Protein AF-C4YJK0-F1 (afdb_monomer)

Nearest PDB structures (foldseek):
  5zug-assembly1_F  TM=9.181E-01  e=5.741E-03  Escherichia coli K-12
  5ys3-assembly1_A  TM=9.172E-01  e=1.534E-02  Citrobacter koseri ATCC BAA-895

Foldseek 3Di:
DDPVLVVVLVVLVVVLVVLVVVLVVCVPPAPLSNLLSVLVSQLSVLVSVCSVVVDPVSPVVSVVSVVVSVVSVVVVVCLVPPDPVPDPDNDDRDDDPPDPDDPDD

InterPro domains:
  IPR000791 Acetate transporter GPR1/Ato2/SatP-like [PF01184] (2-97)
  IPR051633 Acetate Uptake Transporter [PTHR31123] (3-104)

Mean predicted aligned error: 10.3 Å

Sequence (105 aa):
MTQLSSALAFYLIAWAILSFIFMLLTFKSTVLLSGFFLCLTALFSLLSASYFVGSVALTKAAGAFGLIAVVAALYDTFALLATKQNSYFTLPVIPLPGSEAKQEK

Secondary structure (DSSP, 8-state):
--HHHHHHHHHHHHHHHHHHHHHHHHTTT-HHHHHHHHHHHHHHHHHHHHHHHT-HHHHHHHHHHHHHHHHHHHHHHHHHH--TTT-S--------TT-------

Solvent-accessible surface area (backbone atoms only — not comparable to full-atom values): 5845 Å² total; per-residue (Å²): 133,59,74,63,44,59,52,48,25,53,54,32,46,56,51,20,53,53,33,45,54,51,28,65,64,24,75,79,75,42,68,65,63,25,51,28,32,49,31,48,25,51,19,29,49,36,39,20,52,16,49,74,70,70,41,67,67,38,42,52,52,19,48,55,36,45,53,55,25,51,57,45,46,52,49,55,49,47,54,70,66,39,39,87,90,77,39,97,67,70,70,85,77,74,71,67,94,83,71,91,70,72,98,74,135

Radius of gyration: 17.45 Å; Cα contacts (8 Å, |Δi|>4): 91; chains: 1; bounding box: 37×24×50 Å

Organism: Candida albicans (strain WO-1) (NCBI:txid294748)

pLDDT: mean 74.38, std 16.26, range [36.25, 92.0]

Structure (mmCIF, N/CA/C/O backbone):
data_AF-C4YJK0-F1
#
_entry.id   AF-C4YJK0-F1
#
loop_
_atom_site.group_PDB
_atom_site.id
_atom_site.type_symbol
_atom_site.label_atom_id
_atom_site.label_alt_id
_atom_site.label_comp_id
_atom_site.label_asym_id
_atom_site.label_entity_id
_atom_site.label_seq_id
_atom_site.pdbx_PDB_ins_code
_atom_site.Cartn_x
_atom_site.Cartn_y
_atom_site.Cartn_z
_atom_site.occupancy
_atom_site.B_iso_or_equiv
_atom_site.auth_seq_id
_atom_site.auth_comp_id
_atom_site.auth_asym_id
_atom_site.auth_atom_id
_atom_site.pdbx_PDB_model_num
ATOM 1 N N . MET A 1 1 ? 10.937 7.521 -22.392 1.00 53.62 1 MET A N 1
ATOM 2 C CA . MET A 1 1 ? 9.977 7.683 -21.278 1.00 53.62 1 MET A CA 1
ATOM 3 C C . MET A 1 1 ? 9.753 9.171 -21.081 1.00 53.62 1 MET A C 1
ATOM 5 O O . MET A 1 1 ? 10.723 9.916 -21.116 1.00 53.62 1 MET A O 1
ATOM 9 N N . THR A 1 2 ? 8.504 9.619 -20.992 1.00 74.38 2 THR A N 1
ATOM 10 C CA . THR A 1 2 ? 8.161 11.039 -20.830 1.00 74.38 2 THR A CA 1
ATOM 11 C C . THR A 1 2 ? 8.548 11.503 -19.423 1.00 74.38 2 THR A C 1
ATOM 13 O O . THR A 1 2 ? 8.391 10.747 -18.465 1.00 74.38 2 THR A O 1
ATOM 16 N N . GLN A 1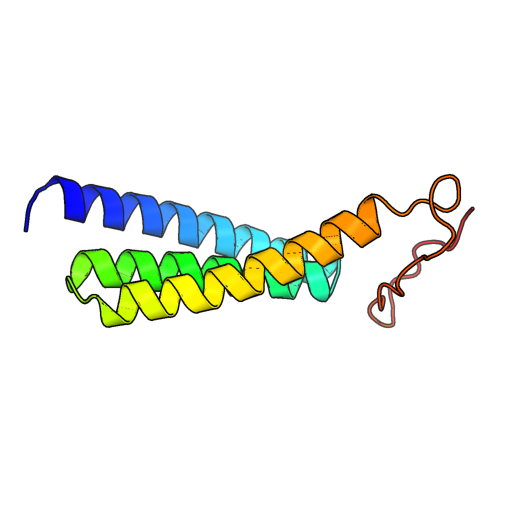 3 ? 9.048 12.736 -19.276 1.00 78.50 3 GLN A N 1
ATOM 17 C CA . GLN A 1 3 ? 9.463 13.298 -17.975 1.00 78.50 3 GLN A CA 1
ATOM 18 C C . GLN A 1 3 ? 8.360 13.186 -16.903 1.00 78.50 3 GLN A C 1
ATOM 20 O O . GLN A 1 3 ? 8.649 13.038 -15.718 1.00 78.50 3 GLN A O 1
ATOM 25 N N . LEU A 1 4 ? 7.097 13.178 -17.338 1.00 83.31 4 LEU A N 1
ATOM 26 C CA . LEU A 1 4 ? 5.920 13.014 -16.492 1.00 83.31 4 LEU A CA 1
ATOM 27 C C . LEU A 1 4 ? 5.852 11.640 -15.802 1.00 83.31 4 LEU A C 1
ATOM 29 O O . LEU A 1 4 ? 5.574 11.595 -14.608 1.00 83.31 4 LEU A O 1
ATOM 33 N N . SER A 1 5 ? 6.152 10.531 -16.493 1.00 81.25 5 SER A N 1
ATOM 34 C CA . SER A 1 5 ? 6.127 9.192 -15.873 1.00 81.25 5 SER A CA 1
ATOM 35 C C . SER A 1 5 ? 7.195 9.039 -14.795 1.00 81.25 5 SER A C 1
ATOM 37 O O . SER A 1 5 ? 6.929 8.468 -13.740 1.00 81.25 5 SER A O 1
ATOM 39 N N . SER A 1 6 ? 8.392 9.582 -15.030 1.00 82.56 6 SER A N 1
ATOM 40 C CA . SER A 1 6 ? 9.470 9.561 -14.038 1.00 82.56 6 SER A CA 1
ATOM 41 C C . SER A 1 6 ? 9.142 10.433 -12.823 1.00 82.56 6 SER A C 1
ATOM 43 O O . SER A 1 6 ? 9.386 10.013 -11.694 1.00 82.56 6 SER A O 1
ATOM 45 N N . ALA A 1 7 ? 8.535 11.606 -13.032 1.00 86.88 7 ALA A N 1
ATOM 46 C CA . ALA A 1 7 ? 8.076 12.467 -11.943 1.00 86.88 7 ALA A CA 1
ATOM 47 C C . ALA A 1 7 ? 6.975 11.796 -11.102 1.00 86.88 7 ALA A C 1
ATOM 49 O O . ALA A 1 7 ? 7.040 11.821 -9.872 1.00 86.88 7 ALA A O 1
ATOM 50 N N . LEU A 1 8 ? 6.007 11.134 -11.749 1.00 87.50 8 LEU A N 1
ATOM 51 C CA . LEU A 1 8 ? 4.976 10.365 -11.050 1.00 87.50 8 LEU A CA 1
ATOM 52 C C . LEU A 1 8 ? 5.593 9.236 -10.226 1.00 87.50 8 LEU A C 1
ATOM 54 O O . LEU A 1 8 ? 5.264 9.084 -9.056 1.00 87.50 8 LEU A O 1
ATOM 58 N N . ALA A 1 9 ? 6.517 8.468 -10.798 1.00 85.88 9 ALA A N 1
ATOM 59 C CA . ALA A 1 9 ? 7.119 7.343 -10.095 1.00 85.88 9 ALA A CA 1
ATOM 60 C C . ALA A 1 9 ? 7.840 7.778 -8.802 1.00 85.88 9 ALA A C 1
ATOM 62 O O . ALA A 1 9 ? 7.685 7.121 -7.768 1.00 85.88 9 ALA A O 1
ATOM 63 N N . PHE A 1 10 ? 8.537 8.922 -8.829 1.00 87.56 10 PHE A N 1
ATOM 64 C CA . PHE A 1 10 ? 9.143 9.542 -7.644 1.00 87.56 10 PHE A CA 1
ATOM 65 C C . PHE A 1 10 ? 8.111 10.018 -6.616 1.00 87.56 10 PHE A C 1
ATOM 67 O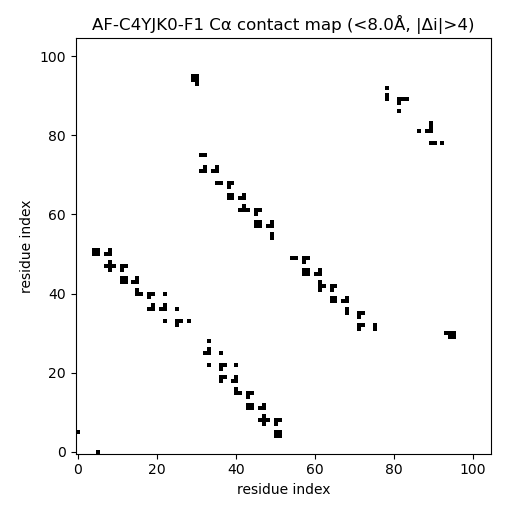 O . PHE A 1 10 ? 8.285 9.779 -5.421 1.00 87.56 10 PHE A O 1
ATOM 74 N N . TYR A 1 11 ? 7.021 10.647 -7.063 1.00 89.62 11 TYR A N 1
ATOM 75 C CA . TYR A 1 11 ? 5.919 11.033 -6.180 1.00 89.62 11 TYR A CA 1
ATOM 76 C C . TYR A 1 11 ? 5.299 9.811 -5.481 1.00 89.62 11 TYR A C 1
ATOM 78 O O . TYR A 1 11 ? 5.101 9.821 -4.266 1.00 89.62 11 TYR A O 1
ATOM 86 N N . LEU A 1 12 ? 5.069 8.721 -6.220 1.00 89.19 12 LEU A N 1
ATOM 87 C CA . LEU A 1 12 ? 4.540 7.481 -5.654 1.00 89.19 12 LEU A CA 1
ATOM 88 C C . LEU A 1 12 ? 5.517 6.804 -4.682 1.00 89.19 12 LEU A C 1
ATOM 90 O O . LEU A 1 12 ? 5.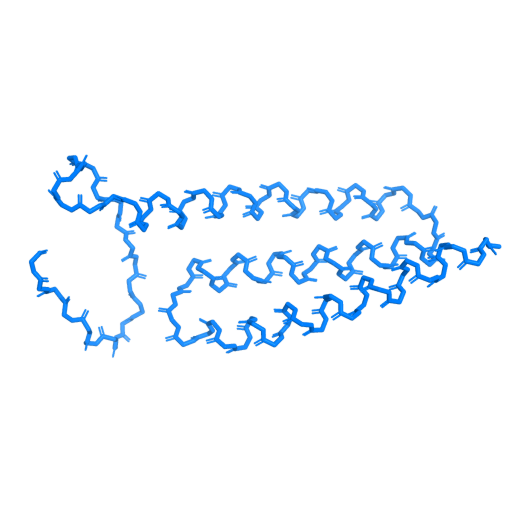065 6.219 -3.703 1.00 89.19 12 LEU A O 1
ATOM 94 N N . ILE A 1 13 ? 6.834 6.902 -4.901 1.00 88.81 13 ILE A N 1
ATOM 95 C CA . ILE A 1 13 ? 7.841 6.423 -3.934 1.00 88.81 13 ILE A CA 1
ATOM 96 C C . ILE A 1 13 ? 7.769 7.225 -2.638 1.00 88.81 13 ILE A C 1
ATOM 98 O O . ILE A 1 13 ? 7.753 6.632 -1.562 1.00 88.81 13 ILE A O 1
ATOM 102 N N . ALA A 1 14 ? 7.694 8.556 -2.723 1.00 90.94 14 ALA A N 1
ATOM 103 C CA . ALA A 1 14 ? 7.548 9.397 -1.536 1.00 90.94 14 ALA A CA 1
ATOM 104 C C . ALA A 1 14 ? 6.292 9.005 -0.740 1.00 90.94 14 ALA A C 1
ATOM 106 O O . ALA A 1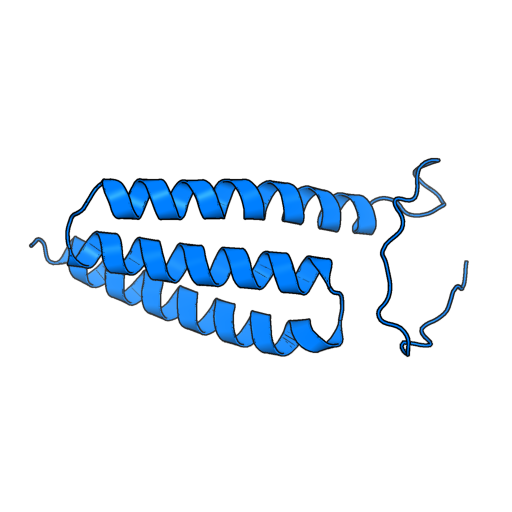 14 ? 6.331 8.878 0.485 1.00 90.94 14 ALA A O 1
ATOM 107 N N . TRP A 1 15 ? 5.199 8.719 -1.448 1.00 87.81 15 TRP A N 1
ATOM 108 C CA . TRP A 1 15 ? 3.957 8.264 -0.839 1.00 87.81 15 TRP A CA 1
ATOM 109 C C . TRP A 1 15 ? 4.039 6.840 -0.253 1.00 87.81 15 TRP A C 1
ATOM 111 O O . TRP A 1 15 ? 3.462 6.565 0.804 1.00 87.81 15 TRP A O 1
ATOM 121 N N . ALA A 1 16 ? 4.809 5.940 -0.872 1.00 88.38 16 ALA A N 1
ATOM 122 C CA . ALA A 1 16 ? 5.096 4.608 -0.338 1.00 88.38 16 ALA A CA 1
ATOM 123 C C . ALA A 1 16 ? 5.916 4.673 0.963 1.00 88.38 16 ALA A C 1
ATOM 125 O O . ALA A 1 16 ? 5.592 3.975 1.921 1.00 88.38 16 ALA A O 1
ATOM 126 N N . ILE A 1 17 ? 6.929 5.547 1.032 1.00 89.00 17 ILE A N 1
ATOM 127 C CA . ILE A 1 17 ? 7.752 5.754 2.238 1.00 89.00 17 ILE A CA 1
ATOM 128 C C . ILE A 1 17 ? 6.893 6.285 3.388 1.00 89.00 17 ILE A C 1
ATOM 130 O O . ILE A 1 17 ? 6.978 5.792 4.511 1.00 89.00 17 ILE A O 1
ATOM 134 N N . LEU A 1 18 ? 6.023 7.256 3.108 1.00 89.31 18 LEU A N 1
ATOM 135 C CA . LEU A 1 18 ? 5.085 7.788 4.093 1.00 89.31 18 LEU A CA 1
ATOM 136 C C . LEU A 1 18 ? 4.125 6.701 4.606 1.00 89.31 18 LEU A C 1
ATOM 138 O O . LEU A 1 18 ? 3.926 6.567 5.813 1.00 89.31 18 LEU A O 1
ATOM 142 N N . SER A 1 19 ? 3.593 5.871 3.707 1.00 87.06 19 SER A N 1
ATOM 143 C CA . SER A 1 19 ? 2.729 4.739 4.073 1.00 87.06 19 SER A CA 1
ATOM 144 C C . SER A 1 19 ? 3.471 3.695 4.917 1.00 87.06 19 SER A C 1
ATOM 146 O O . SER A 1 19 ? 2.903 3.159 5.866 1.00 87.06 19 SER A O 1
ATOM 148 N N . PHE A 1 20 ? 4.758 3.465 4.642 1.00 84.69 20 PHE A N 1
ATOM 149 C CA . PHE A 1 20 ? 5.613 2.572 5.424 1.00 84.69 20 PHE A CA 1
ATOM 150 C C . PHE A 1 20 ? 5.865 3.096 6.847 1.00 84.69 20 PHE A C 1
ATOM 152 O O . PHE A 1 20 ? 5.827 2.329 7.808 1.00 84.69 20 PHE A O 1
ATOM 159 N N . ILE A 1 21 ? 6.052 4.409 7.019 1.00 86.88 21 ILE A N 1
ATOM 160 C CA . ILE A 1 21 ? 6.159 5.021 8.355 1.00 86.88 21 ILE A CA 1
ATOM 161 C C . ILE A 1 21 ? 4.851 4.827 9.134 1.00 86.88 21 ILE A C 1
ATOM 163 O O . ILE A 1 21 ? 4.879 4.443 10.305 1.00 86.88 21 ILE A O 1
ATOM 167 N N . PHE A 1 22 ? 3.696 5.020 8.489 1.00 82.25 22 PHE A N 1
ATOM 168 C CA . PHE A 1 22 ? 2.407 4.738 9.123 1.00 82.25 22 PHE A CA 1
ATOM 169 C C . PHE A 1 22 ? 2.204 3.256 9.434 1.00 82.25 22 PHE A C 1
ATOM 171 O O . PHE A 1 22 ? 1.666 2.931 10.491 1.00 82.25 22 PHE A O 1
ATOM 178 N N . MET A 1 23 ? 2.683 2.347 8.586 1.00 82.50 23 MET A N 1
ATOM 179 C CA . MET A 1 23 ? 2.678 0.914 8.873 1.00 82.50 23 MET A CA 1
ATOM 180 C C . MET A 1 23 ? 3.440 0.602 10.173 1.00 82.50 23 MET A C 1
ATOM 182 O O . MET 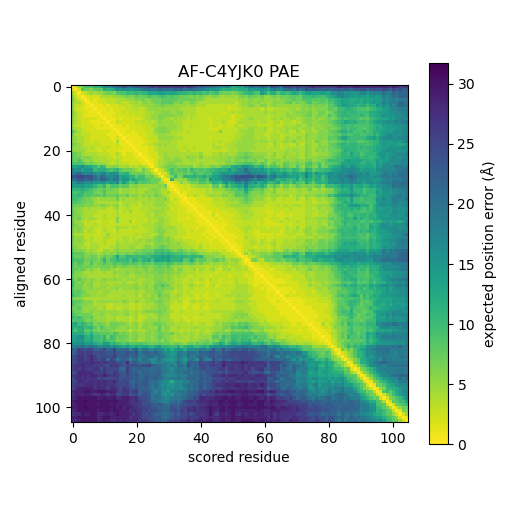A 1 23 ? 2.913 -0.119 11.021 1.00 82.50 23 MET A O 1
ATOM 186 N N . LEU A 1 24 ? 4.630 1.185 10.375 1.00 78.38 24 LEU A N 1
ATOM 187 C CA . LEU A 1 24 ? 5.402 1.024 11.616 1.00 78.38 24 LEU A CA 1
ATOM 188 C C . LEU A 1 24 ? 4.673 1.601 12.837 1.00 78.38 24 LEU A C 1
ATOM 190 O O . LEU A 1 24 ? 4.687 0.996 13.907 1.00 78.38 24 LEU A O 1
ATOM 194 N N . LEU A 1 25 ? 3.996 2.739 12.679 1.00 76.56 25 LEU A N 1
ATOM 195 C CA . LEU A 1 25 ? 3.215 3.355 13.754 1.00 76.56 25 LEU A CA 1
ATOM 196 C C . LEU A 1 25 ? 1.995 2.501 14.146 1.00 76.56 25 LEU A C 1
ATOM 198 O O . LEU A 1 25 ? 1.610 2.438 15.314 1.00 76.56 25 LEU A O 1
ATOM 202 N N . THR A 1 26 ? 1.409 1.805 13.172 1.00 71.88 26 THR A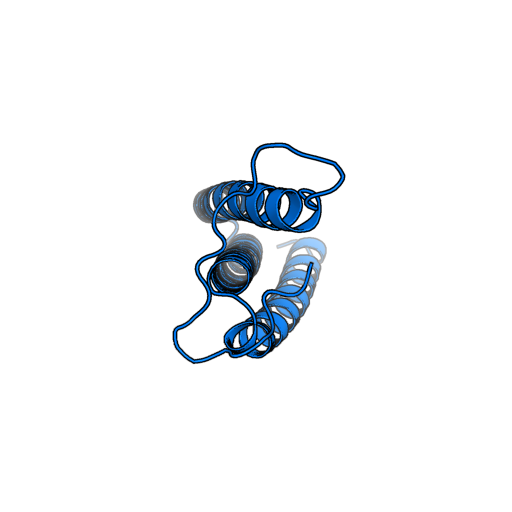 N 1
ATOM 203 C CA . THR A 1 26 ? 0.173 1.031 13.335 1.00 71.88 26 THR A CA 1
ATOM 204 C C . THR A 1 26 ? 0.395 -0.341 13.978 1.00 71.88 26 THR A C 1
ATOM 206 O O . THR A 1 26 ? -0.538 -0.899 14.560 1.00 71.88 26 THR A O 1
ATOM 209 N N . PHE A 1 27 ? 1.631 -0.857 13.977 1.00 64.06 27 PHE A N 1
ATOM 210 C CA . PHE A 1 27 ? 2.001 -2.114 14.651 1.00 64.06 27 PHE A CA 1
ATOM 211 C C . PHE A 1 27 ? 1.616 -2.155 16.142 1.00 64.06 27 PHE A C 1
ATOM 213 O O . PHE A 1 27 ? 1.511 -3.232 16.723 1.00 64.06 27 PHE A O 1
ATOM 220 N N . LYS A 1 28 ? 1.383 -0.989 16.760 1.00 54.28 28 LYS A N 1
ATOM 221 C CA . LYS A 1 28 ? 1.029 -0.839 18.175 1.00 54.28 28 LYS A CA 1
ATOM 222 C C . LYS A 1 28 ? -0.477 -0.665 18.446 1.00 54.28 28 LYS A C 1
ATOM 224 O O . LYS A 1 28 ? -0.855 -0.671 19.612 1.00 54.28 28 LYS A O 1
ATOM 229 N N . SER A 1 29 ? -1.327 -0.496 17.421 1.00 57.31 29 SER A N 1
ATOM 230 C CA . SER A 1 29 ? -2.734 -0.083 17.602 1.00 57.31 29 SER A CA 1
ATOM 231 C C . SER A 1 29 ? -3.759 -1.201 17.353 1.00 57.31 29 SER A C 1
ATOM 233 O O . SER A 1 29 ? -4.489 -1.548 18.276 1.00 57.31 29 SER A O 1
ATOM 235 N N . THR A 1 30 ? -3.825 -1.786 16.146 1.00 63.97 30 THR A N 1
ATOM 236 C CA . THR A 1 30 ? -4.868 -2.773 15.778 1.00 63.97 30 THR A CA 1
ATOM 237 C C . THR A 1 30 ? -4.403 -3.646 14.606 1.00 63.97 30 THR A C 1
ATOM 239 O O . THR A 1 30 ? -3.864 -3.124 13.630 1.00 63.97 30 THR A O 1
ATOM 242 N N . VAL A 1 31 ? -4.634 -4.966 14.658 1.00 62.78 31 VAL A N 1
ATOM 243 C CA . VAL A 1 31 ? -4.203 -5.925 13.610 1.00 62.78 31 VAL A CA 1
ATOM 244 C C . VAL A 1 31 ? -4.820 -5.605 12.242 1.00 62.78 31 VAL A C 1
ATOM 246 O O . VAL A 1 31 ? -4.134 -5.693 11.226 1.00 62.78 31 VAL A O 1
ATOM 249 N N . LEU A 1 32 ? -6.088 -5.184 12.209 1.00 69.94 32 LEU A N 1
ATOM 250 C CA . LEU A 1 32 ? -6.769 -4.816 10.964 1.00 69.94 32 LEU A CA 1
ATOM 251 C C . LEU A 1 32 ? -6.207 -3.544 10.330 1.00 69.94 32 LEU A C 1
ATOM 253 O O . LEU A 1 32 ? -5.806 -3.568 9.167 1.00 69.94 32 LEU A O 1
ATOM 257 N N . LEU A 1 33 ? -6.062 -2.485 11.127 1.00 72.88 33 LEU A N 1
ATOM 258 C CA . LEU A 1 33 ? -5.452 -1.234 10.689 1.00 72.88 33 LEU A CA 1
ATOM 259 C C . LEU A 1 33 ? -4.013 -1.456 10.184 1.00 72.88 33 LEU A C 1
ATOM 261 O O . LEU A 1 33 ? -3.593 -0.856 9.193 1.00 72.88 33 LEU A O 1
ATOM 265 N N . SER A 1 34 ? -3.259 -2.359 10.825 1.00 77.62 34 SER A N 1
ATOM 266 C CA . SER A 1 34 ? -1.903 -2.733 10.399 1.00 77.62 34 SER A CA 1
ATOM 267 C C . SER A 1 34 ? -1.909 -3.468 9.052 1.00 77.62 34 SER A C 1
ATOM 269 O O . SER A 1 34 ? -1.120 -3.134 8.165 1.00 77.62 34 SER A O 1
ATOM 271 N N . GLY A 1 35 ? -2.843 -4.407 8.858 1.00 77.12 35 GLY A N 1
ATOM 272 C CA . GLY A 1 35 ? -3.045 -5.107 7.588 1.00 77.12 35 GLY A CA 1
ATOM 273 C C . GLY A 1 35 ? -3.454 -4.177 6.439 1.00 77.12 35 GLY A C 1
ATOM 274 O O . GLY A 1 35 ? -2.943 -4.315 5.325 1.00 77.12 35 GLY A O 1
ATOM 275 N N . PHE A 1 36 ? -4.306 -3.183 6.710 1.00 83.62 36 PHE A N 1
ATOM 276 C CA . PHE A 1 36 ? -4.688 -2.152 5.744 1.00 83.62 36 PHE A CA 1
ATOM 277 C C . PHE A 1 36 ? -3.474 -1.345 5.257 1.00 83.62 36 PHE A C 1
ATOM 279 O O . PHE A 1 36 ? -3.237 -1.257 4.049 1.00 83.62 36 PHE A O 1
ATOM 286 N N . PHE A 1 37 ? -2.655 -0.820 6.177 1.00 82.62 37 PHE A N 1
ATOM 287 C CA . PHE A 1 37 ? -1.455 -0.047 5.829 1.00 82.62 37 PHE A CA 1
ATOM 288 C C . PHE A 1 37 ? -0.386 -0.871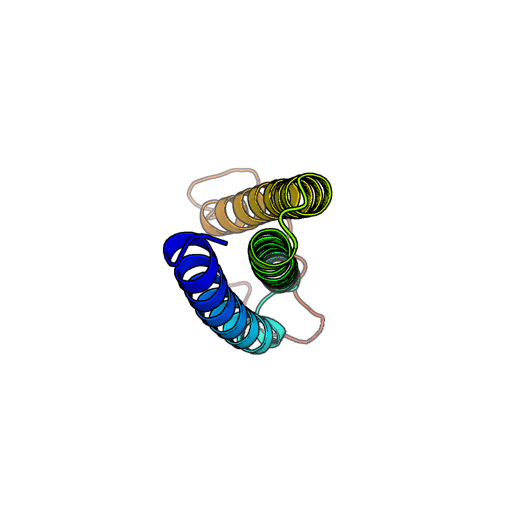 5.100 1.00 82.62 37 PHE A C 1
ATOM 290 O O . PHE A 1 37 ? 0.301 -0.346 4.220 1.00 82.62 37 PHE A O 1
ATOM 297 N N . LEU A 1 38 ? -0.269 -2.164 5.413 1.00 84.69 38 LEU A N 1
ATOM 298 C CA . LEU A 1 38 ? 0.577 -3.105 4.675 1.00 84.69 38 LEU A CA 1
ATOM 299 C C . LEU A 1 38 ? 0.138 -3.232 3.213 1.00 84.69 38 LEU A C 1
ATOM 301 O O . LEU A 1 38 ? 0.953 -3.107 2.296 1.00 84.69 38 LEU A O 1
ATOM 305 N N . CYS A 1 39 ? -1.161 -3.439 2.996 1.00 86.38 39 CYS A N 1
ATOM 306 C CA . CYS A 1 39 ? -1.740 -3.566 1.663 1.00 86.38 39 CYS A CA 1
ATOM 307 C C . CYS A 1 39 ? -1.575 -2.267 0.852 1.00 86.38 39 CYS A C 1
ATOM 309 O O . CYS A 1 39 ? -1.209 -2.300 -0.324 1.00 86.38 39 CYS A O 1
ATOM 311 N N . LEU A 1 40 ? -1.745 -1.115 1.509 1.00 88.94 40 LEU A N 1
ATOM 312 C CA . LEU A 1 40 ? -1.533 0.207 0.919 1.00 88.94 40 LEU A CA 1
ATOM 313 C C . LEU A 1 40 ? -0.067 0.441 0.520 1.00 88.94 40 LEU A C 1
ATOM 315 O O . LEU A 1 40 ? 0.220 0.903 -0.584 1.00 88.94 40 LEU A O 1
ATOM 319 N N . THR A 1 41 ? 0.871 0.089 1.402 1.00 88.25 41 THR A N 1
ATOM 320 C CA . THR A 1 41 ? 2.312 0.228 1.145 1.00 88.25 41 THR A CA 1
ATOM 321 C C . THR A 1 41 ? 2.741 -0.644 -0.037 1.00 88.25 41 THR A C 1
ATOM 323 O O . THR A 1 41 ? 3.473 -0.179 -0.917 1.00 88.25 41 THR A O 1
ATOM 326 N N . ALA A 1 42 ? 2.232 -1.878 -0.121 1.00 87.25 42 ALA A N 1
ATOM 327 C CA . ALA A 1 42 ? 2.458 -2.761 -1.263 1.00 87.25 42 ALA A CA 1
ATOM 328 C C . ALA A 1 42 ? 1.874 -2.184 -2.567 1.00 87.25 42 ALA A C 1
ATOM 330 O O . ALA A 1 42 ? 2.553 -2.208 -3.596 1.00 87.25 42 ALA A O 1
ATOM 331 N N . LEU A 1 43 ? 0.669 -1.598 -2.525 1.00 92.00 43 LEU A N 1
ATOM 332 C CA . LEU A 1 43 ? 0.045 -0.927 -3.672 1.00 92.00 43 LEU A CA 1
ATOM 333 C C . LEU A 1 43 ? 0.922 0.201 -4.222 1.00 92.00 43 LEU A C 1
ATOM 335 O O . LEU A 1 43 ? 1.195 0.217 -5.422 1.00 92.00 43 LEU A O 1
ATOM 339 N N . PHE A 1 44 ? 1.394 1.125 -3.379 1.00 88.25 44 PHE A N 1
ATOM 340 C CA . PHE A 1 44 ? 2.179 2.270 -3.860 1.00 88.25 44 PHE A CA 1
ATOM 341 C C . PHE A 1 44 ? 3.541 1.845 -4.407 1.00 88.25 44 PHE A C 1
ATOM 343 O O . PHE A 1 44 ? 3.998 2.386 -5.418 1.00 88.25 44 PHE A O 1
ATOM 350 N N . SER A 1 45 ? 4.140 0.820 -3.801 1.00 87.50 45 SER A N 1
ATOM 351 C CA . SER A 1 45 ? 5.402 0.229 -4.254 1.00 87.50 45 SER A CA 1
ATOM 352 C C . SER A 1 45 ? 5.261 -0.420 -5.637 1.00 87.50 45 SER A C 1
ATOM 354 O O . SER A 1 45 ? 6.038 -0.119 -6.546 1.00 87.50 45 SER A O 1
ATOM 356 N N . LEU A 1 46 ? 4.234 -1.260 -5.838 1.00 86.88 46 LEU A N 1
ATOM 357 C CA . LEU A 1 46 ? 3.962 -1.902 -7.132 1.00 86.88 46 LEU A CA 1
ATOM 358 C C . LEU A 1 46 ? 3.563 -0.885 -8.204 1.00 86.88 46 LEU A C 1
ATOM 360 O O . LEU A 1 46 ? 3.977 -1.006 -9.359 1.00 86.88 46 LEU A O 1
ATOM 364 N N . LEU A 1 47 ? 2.770 0.122 -7.837 1.00 89.00 47 LEU A N 1
ATOM 365 C CA . LEU A 1 47 ? 2.316 1.141 -8.772 1.00 89.00 47 LEU A CA 1
ATOM 366 C C . LEU A 1 47 ? 3.490 2.011 -9.239 1.00 89.00 47 LEU A C 1
ATOM 368 O O . LEU A 1 47 ? 3.618 2.236 -10.441 1.00 89.00 47 LEU A O 1
ATOM 372 N N . SER A 1 48 ? 4.405 2.407 -8.346 1.00 87.44 48 SER A N 1
ATOM 373 C CA . SER A 1 48 ? 5.630 3.114 -8.743 1.00 87.44 48 SER A CA 1
ATOM 374 C C . SER A 1 48 ? 6.508 2.271 -9.677 1.00 87.44 48 SER A C 1
ATOM 376 O O . SER A 1 48 ? 6.895 2.740 -10.748 1.00 87.44 48 SER A O 1
ATOM 378 N N . ALA A 1 49 ? 6.735 0.993 -9.349 1.00 86.00 49 ALA A N 1
ATOM 379 C CA . ALA A 1 49 ? 7.476 0.076 -10.219 1.00 86.00 49 ALA A CA 1
ATOM 380 C C . ALA A 1 49 ? 6.822 -0.076 -11.608 1.00 86.00 49 ALA A C 1
ATOM 382 O O . ALA A 1 49 ? 7.521 -0.165 -12.620 1.00 86.00 49 ALA A O 1
ATOM 383 N N . SER A 1 50 ? 5.486 -0.034 -11.683 1.00 86.81 50 SER A N 1
ATOM 384 C CA . SER A 1 50 ? 4.759 -0.075 -12.957 1.00 86.81 50 SER A CA 1
ATOM 385 C C . SER A 1 50 ? 5.041 1.141 -13.846 1.00 86.81 50 SER A C 1
ATOM 387 O O . SER A 1 50 ? 5.153 0.975 -15.059 1.00 86.81 50 SER A O 1
ATOM 389 N N . TYR A 1 51 ? 5.246 2.332 -13.268 1.00 85.06 51 TYR A N 1
ATOM 390 C CA . TYR A 1 51 ? 5.605 3.544 -14.016 1.00 85.06 51 TYR A CA 1
ATOM 391 C C . TYR A 1 51 ? 7.052 3.525 -14.534 1.00 85.06 51 TYR A C 1
ATOM 393 O O . TYR A 1 51 ? 7.317 4.114 -15.581 1.00 85.06 51 TYR A O 1
ATOM 401 N N . PHE A 1 52 ? 7.970 2.827 -13.853 1.00 80.44 52 PHE A N 1
ATOM 402 C CA . PHE A 1 52 ? 9.349 2.642 -14.327 1.00 80.44 52 PHE A CA 1
ATOM 403 C C . PHE A 1 52 ? 9.466 1.595 -15.439 1.00 80.44 52 PHE A C 1
ATOM 405 O O . PHE A 1 52 ? 10.208 1.795 -16.397 1.00 80.44 52 PHE A O 1
ATOM 412 N N . VAL A 1 53 ? 8.741 0.479 -15.319 1.00 84.56 53 VAL A N 1
ATOM 413 C CA . VAL A 1 53 ? 8.802 -0.635 -16.283 1.00 84.56 53 VAL A CA 1
ATOM 414 C C . VAL A 1 53 ? 7.833 -0.435 -17.456 1.00 84.56 53 VAL A C 1
ATOM 416 O O . VAL A 1 53 ? 8.059 -0.964 -18.540 1.00 84.56 53 VAL A O 1
ATOM 419 N N . GLY A 1 54 ? 6.748 0.321 -17.267 1.00 78.25 54 GLY A N 1
ATOM 420 C CA . GLY A 1 54 ? 5.684 0.482 -18.264 1.00 78.25 54 GLY A CA 1
ATOM 421 C C . GLY A 1 54 ? 4.821 -0.773 -18.447 1.00 78.25 54 GLY A C 1
ATOM 422 O O . GLY A 1 54 ? 4.241 -0.972 -19.512 1.00 78.25 54 GLY A O 1
ATOM 423 N N . SER A 1 55 ? 4.748 -1.647 -17.436 1.00 80.88 55 SER A N 1
ATOM 424 C CA . SER A 1 55 ? 4.028 -2.925 -17.521 1.00 80.88 55 SER A CA 1
ATOM 425 C C . SER A 1 55 ? 2.618 -2.837 -16.940 1.00 80.88 55 SER A C 1
ATOM 427 O O . SER A 1 55 ? 2.430 -2.633 -15.739 1.00 80.88 55 SER A O 1
ATOM 429 N N . VAL A 1 56 ? 1.623 -3.106 -17.789 1.00 84.06 56 VAL A N 1
ATOM 430 C CA . VAL A 1 56 ? 0.199 -3.151 -17.414 1.00 84.06 56 VAL A CA 1
ATOM 431 C C . VAL A 1 56 ? -0.083 -4.246 -16.379 1.00 84.06 56 VAL A C 1
ATOM 433 O O . VAL A 1 56 ? -0.988 -4.105 -15.557 1.00 84.06 56 VAL A O 1
ATOM 436 N N . ALA A 1 57 ? 0.698 -5.331 -16.374 1.00 84.44 57 ALA A N 1
ATOM 437 C CA . ALA A 1 57 ? 0.531 -6.417 -15.411 1.00 84.44 57 ALA A CA 1
ATOM 438 C C . ALA A 1 57 ? 0.797 -5.949 -13.970 1.00 84.44 57 ALA A C 1
ATOM 440 O O . ALA A 1 57 ? 0.038 -6.297 -13.066 1.00 84.44 57 ALA A O 1
ATOM 441 N N . LEU A 1 58 ? 1.815 -5.102 -13.764 1.00 83.38 58 LEU A N 1
ATOM 442 C CA . LEU A 1 58 ? 2.131 -4.544 -12.445 1.00 83.38 58 LEU A CA 1
ATOM 443 C C .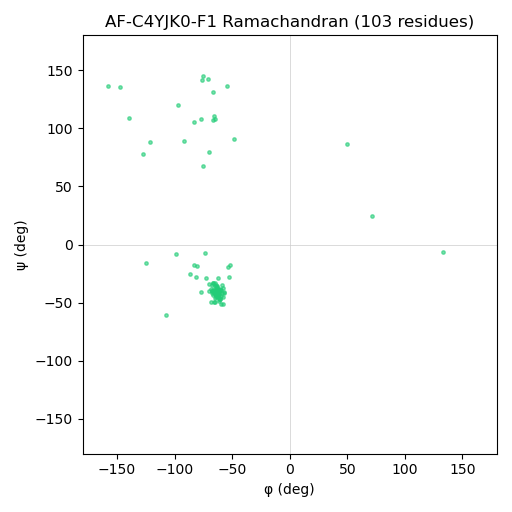 LEU A 1 58 ? 1.047 -3.570 -11.978 1.00 83.38 58 LEU A C 1
ATOM 445 O O . LEU A 1 58 ? 0.667 -3.594 -10.811 1.00 83.38 58 LEU A O 1
ATOM 449 N N . THR A 1 59 ? 0.496 -2.762 -12.886 1.00 88.12 59 THR A N 1
ATOM 450 C CA . THR A 1 59 ? -0.624 -1.867 -12.565 1.00 88.12 59 THR A CA 1
ATOM 451 C C . THR A 1 59 ? -1.873 -2.655 -12.161 1.00 88.12 59 THR A C 1
ATOM 453 O O . THR A 1 59 ? -2.548 -2.289 -11.201 1.00 88.12 59 THR A O 1
ATOM 456 N N . LYS A 1 60 ? -2.168 -3.777 -12.835 1.00 87.06 60 LYS A N 1
ATOM 457 C CA . LYS A 1 60 ? -3.282 -4.663 -12.458 1.00 87.06 60 LYS A CA 1
ATOM 458 C C . LYS A 1 60 ? -3.059 -5.336 -11.105 1.00 87.06 60 LYS A C 1
ATOM 460 O O . LYS A 1 60 ? -3.991 -5.399 -10.308 1.00 87.06 60 LYS A O 1
ATOM 465 N N . ALA A 1 61 ? -1.836 -5.790 -10.829 1.00 89.06 61 ALA A N 1
ATOM 466 C CA . ALA A 1 61 ? -1.480 -6.336 -9.524 1.00 89.06 61 ALA A CA 1
ATOM 467 C C . ALA A 1 61 ? -1.658 -5.282 -8.418 1.00 89.06 61 ALA A C 1
ATOM 469 O O . ALA A 1 61 ? -2.324 -5.558 -7.424 1.00 89.06 61 ALA A O 1
ATOM 470 N N . ALA A 1 62 ? -1.172 -4.052 -8.628 1.00 87.38 62 ALA A N 1
ATOM 471 C CA . ALA A 1 62 ? -1.384 -2.939 -7.701 1.00 87.38 62 ALA A CA 1
ATOM 472 C C . ALA A 1 62 ? -2.880 -2.669 -7.454 1.00 87.38 62 ALA A C 1
ATOM 474 O O . ALA A 1 62 ? -3.290 -2.482 -6.312 1.00 87.38 62 ALA A O 1
ATOM 475 N N . GLY A 1 63 ? -3.709 -2.716 -8.503 1.00 86.50 63 GLY A N 1
ATOM 476 C CA . GLY A 1 63 ? -5.162 -2.566 -8.389 1.00 86.50 63 GLY A CA 1
ATOM 477 C C . GLY A 1 63 ? -5.836 -3.665 -7.557 1.00 86.50 63 GLY A C 1
ATOM 478 O O . GLY A 1 63 ? -6.720 -3.363 -6.759 1.00 86.50 63 GLY A O 1
ATOM 479 N N . ALA A 1 64 ? -5.395 -4.922 -7.683 1.00 89.56 64 ALA A N 1
ATOM 480 C CA . ALA A 1 64 ? -5.917 -6.029 -6.878 1.00 89.56 64 ALA A CA 1
ATOM 481 C C . ALA A 1 64 ? -5.606 -5.853 -5.381 1.00 89.56 64 ALA A C 1
ATOM 483 O O . ALA A 1 64 ? -6.495 -6.025 -4.548 1.00 89.56 64 ALA A O 1
ATOM 484 N N . PHE A 1 65 ? -4.381 -5.433 -5.040 1.00 88.38 65 PHE A N 1
ATOM 485 C CA . PHE A 1 65 ? -4.030 -5.063 -3.663 1.00 88.38 65 PHE A CA 1
ATOM 486 C C . PHE A 1 65 ? -4.869 -3.874 -3.167 1.00 88.38 65 PHE A C 1
ATOM 488 O O . PHE A 1 65 ? -5.381 -3.902 -2.051 1.00 88.38 65 PHE A O 1
ATOM 495 N N . GLY A 1 66 ? -5.108 -2.867 -4.011 1.00 87.88 66 GLY A N 1
ATOM 496 C CA . GLY A 1 66 ? -5.968 -1.729 -3.669 1.00 87.88 66 GLY A CA 1
ATOM 497 C C . GLY A 1 66 ? -7.410 -2.117 -3.347 1.00 87.88 66 GLY A C 1
ATOM 498 O O . GLY A 1 66 ? -7.989 -1.585 -2.403 1.00 87.88 66 GLY A O 1
ATOM 499 N N . LEU A 1 67 ? -7.978 -3.079 -4.078 1.00 90.25 67 LEU A N 1
ATOM 500 C CA . LEU A 1 67 ? -9.334 -3.567 -3.823 1.00 90.25 67 LEU A CA 1
ATOM 501 C C . LEU A 1 67 ? -9.448 -4.200 -2.426 1.00 90.25 67 LEU A C 1
ATOM 503 O O . LEU A 1 67 ? -10.378 -3.901 -1.680 1.00 90.25 67 LEU A O 1
ATOM 507 N N . ILE A 1 68 ? -8.470 -5.031 -2.057 1.00 87.69 68 ILE A N 1
ATOM 508 C CA . ILE A 1 68 ? -8.406 -5.673 -0.737 1.00 87.69 68 ILE A CA 1
ATOM 509 C C . ILE A 1 68 ? -8.245 -4.612 0.359 1.00 87.69 68 ILE A C 1
ATOM 511 O O . ILE A 1 68 ? -8.923 -4.680 1.385 1.00 87.69 68 ILE A O 1
ATOM 515 N N . ALA A 1 69 ? -7.410 -3.595 0.121 1.00 87.69 69 ALA A N 1
ATOM 516 C CA . ALA A 1 69 ? -7.220 -2.490 1.053 1.00 87.69 69 ALA A CA 1
ATOM 517 C C . ALA A 1 69 ? -8.521 -1.703 1.297 1.00 87.69 69 ALA A C 1
ATOM 519 O O . ALA A 1 69 ? -8.826 -1.384 2.441 1.00 87.69 69 ALA A O 1
ATOM 520 N N . VAL A 1 70 ? -9.326 -1.430 0.263 1.00 89.06 70 VAL A N 1
ATOM 521 C CA . VAL A 1 70 ? -10.615 -0.728 0.426 1.00 89.06 70 VAL A CA 1
ATOM 522 C C . VAL A 1 70 ? -11.610 -1.558 1.235 1.00 89.06 70 VAL A C 1
ATOM 524 O O . VAL A 1 70 ? -12.289 -1.011 2.099 1.00 89.06 70 VAL A O 1
ATOM 527 N N . VAL A 1 71 ? -11.681 -2.873 1.011 1.00 86.62 71 VAL A N 1
ATOM 528 C CA . VAL A 1 71 ? -12.557 -3.752 1.803 1.00 86.62 71 VAL A CA 1
ATOM 529 C C . VAL A 1 71 ? -12.138 -3.761 3.278 1.00 86.62 71 VAL A C 1
ATOM 531 O O . VAL A 1 71 ? -12.996 -3.656 4.153 1.00 86.62 71 VAL A O 1
ATOM 534 N N . ALA A 1 72 ? -10.833 -3.811 3.561 1.00 83.69 72 ALA A N 1
ATOM 535 C CA . ALA A 1 72 ? -10.315 -3.693 4.924 1.00 83.69 72 ALA A CA 1
ATOM 536 C C . ALA A 1 72 ? -10.630 -2.319 5.544 1.00 83.69 72 ALA A C 1
ATOM 538 O O . ALA A 1 72 ? -11.129 -2.251 6.663 1.00 83.69 72 ALA A O 1
ATOM 539 N N . ALA A 1 73 ? -10.447 -1.228 4.792 1.00 84.62 73 ALA A N 1
ATOM 540 C CA . ALA A 1 73 ? -10.758 0.125 5.254 1.00 84.62 73 ALA A CA 1
ATOM 541 C C . ALA A 1 73 ? -12.246 0.318 5.566 1.00 84.62 73 ALA A C 1
ATOM 543 O O . ALA A 1 73 ? -12.592 0.992 6.535 1.00 84.62 73 ALA A O 1
ATOM 544 N N . LEU A 1 74 ? -13.131 -0.273 4.758 1.00 82.75 74 LEU A N 1
ATOM 545 C CA . LEU A 1 74 ? -14.569 -0.256 5.012 1.00 82.75 74 LEU A CA 1
ATOM 546 C C . LEU A 1 74 ? -14.910 -0.997 6.306 1.00 82.75 74 LEU A C 1
ATOM 548 O O . LEU A 1 74 ? -15.768 -0.528 7.047 1.00 82.75 74 LEU A O 1
ATOM 552 N N . TYR A 1 75 ? -14.214 -2.093 6.615 1.00 80.12 75 TYR A N 1
ATOM 553 C CA . TYR A 1 75 ? -14.365 -2.771 7.900 1.00 80.12 75 TYR A CA 1
ATOM 554 C C . TYR A 1 75 ? -13.876 -1.901 9.064 1.00 80.12 75 TYR A C 1
ATOM 556 O O . TYR A 1 75 ? -14.614 -1.728 10.031 1.00 80.12 75 TYR A O 1
ATOM 564 N N . ASP A 1 76 ? -12.670 -1.327 8.981 1.00 77.31 76 ASP A N 1
ATOM 565 C CA . ASP A 1 76 ? -12.133 -0.442 10.029 1.00 77.31 76 ASP A CA 1
ATOM 566 C C . ASP A 1 76 ? -13.053 0.767 10.261 1.00 77.31 76 ASP A C 1
ATOM 568 O O . ASP A 1 76 ? -13.356 1.130 11.398 1.00 77.31 76 ASP A O 1
ATOM 572 N N . THR A 1 77 ? -13.574 1.351 9.181 1.00 80.44 77 THR A N 1
ATOM 573 C CA . THR A 1 77 ? -14.507 2.482 9.240 1.00 80.44 77 THR A CA 1
ATOM 574 C C . THR A 1 77 ? -15.849 2.060 9.836 1.00 80.44 77 THR A C 1
ATOM 576 O O . THR A 1 77 ? -16.403 2.780 10.661 1.00 80.44 77 THR A O 1
ATOM 579 N N . PHE A 1 78 ? -16.363 0.877 9.491 1.00 74.94 78 PHE A N 1
ATOM 580 C CA . PHE A 1 78 ? -17.580 0.346 10.101 1.00 74.94 78 PHE A CA 1
ATOM 581 C C . PHE A 1 78 ? -17.393 0.082 11.599 1.00 74.94 78 PHE A C 1
ATOM 583 O O . PHE A 1 78 ? -18.255 0.452 12.389 1.00 74.94 78 PHE A O 1
ATOM 590 N N . ALA A 1 79 ? -16.259 -0.489 12.008 1.00 70.88 79 ALA A N 1
ATOM 591 C CA . ALA A 1 79 ? -15.929 -0.701 13.414 1.00 70.88 79 ALA A CA 1
ATOM 592 C C . ALA A 1 79 ? -15.795 0.624 14.189 1.00 70.88 79 ALA A C 1
ATOM 594 O O . ALA A 1 79 ? -16.228 0.703 15.336 1.00 70.88 79 ALA A O 1
ATOM 595 N N . LEU A 1 80 ? -15.256 1.673 13.556 1.00 69.31 80 LEU A N 1
ATOM 596 C C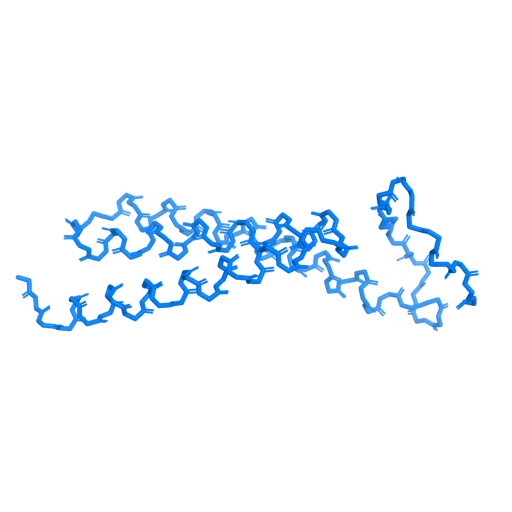A . LEU A 1 80 ? -15.144 3.012 14.143 1.00 69.31 80 LEU A CA 1
ATOM 597 C C . LEU A 1 80 ? -16.507 3.714 14.280 1.00 69.31 80 LEU A C 1
ATOM 599 O O . LEU A 1 80 ? -16.763 4.392 15.272 1.00 69.31 80 LEU A O 1
ATOM 603 N N . LEU A 1 81 ? -17.383 3.565 13.284 1.00 70.62 81 LEU A N 1
ATOM 604 C CA . LEU A 1 81 ? -18.698 4.214 13.243 1.00 70.62 81 LEU A CA 1
ATOM 605 C C . LEU A 1 81 ? -19.755 3.475 14.080 1.00 70.62 81 LEU A C 1
ATOM 607 O O . LEU A 1 81 ? -20.692 4.102 14.581 1.00 70.62 81 LEU A O 1
ATOM 611 N N . ALA A 1 82 ? -19.623 2.157 14.254 1.00 63.56 82 ALA A N 1
ATOM 612 C CA . ALA A 1 82 ? -20.535 1.322 15.032 1.00 63.56 82 ALA A CA 1
ATOM 613 C C . ALA A 1 82 ? -20.330 1.509 16.550 1.00 63.56 82 ALA A C 1
ATOM 615 O O . ALA A 1 82 ? -19.896 0.615 17.269 1.00 63.56 82 ALA A O 1
ATOM 616 N N . THR A 1 83 ? -20.671 2.694 17.057 1.00 56.34 83 THR A N 1
ATOM 617 C CA . THR A 1 83 ? -20.771 2.968 18.499 1.00 56.34 83 THR A CA 1
ATOM 618 C C . THR A 1 83 ? -22.053 2.336 19.064 1.00 56.34 83 THR A C 1
ATOM 620 O O . THR A 1 83 ? -23.091 2.359 18.402 1.00 56.34 83 THR A O 1
ATOM 623 N N . LYS A 1 84 ? -22.031 1.827 20.310 1.00 51.91 84 LYS A N 1
ATOM 624 C CA . LYS A 1 84 ? -23.182 1.193 21.007 1.00 51.91 84 LYS A CA 1
ATOM 625 C C . LYS A 1 84 ? -24.481 2.014 21.043 1.00 51.91 84 LYS A C 1
ATOM 627 O O . LYS A 1 84 ? -25.541 1.470 21.328 1.00 51.91 84 LYS A O 1
ATOM 632 N N . GLN A 1 85 ? -24.405 3.318 20.790 1.00 53.81 85 GLN A N 1
ATOM 633 C CA . GLN A 1 85 ? -25.556 4.221 20.710 1.00 53.81 85 GLN A CA 1
ATOM 634 C C . GLN A 1 85 ? -26.244 4.212 19.331 1.00 53.81 85 GLN A C 1
ATOM 636 O O . GLN A 1 85 ? -27.371 4.681 19.229 1.00 53.81 85 GLN A O 1
ATOM 641 N N . ASN A 1 86 ? -25.583 3.714 18.279 1.00 47.03 86 ASN A N 1
ATOM 642 C CA . ASN A 1 86 ? -25.984 3.926 16.883 1.00 47.03 86 ASN A CA 1
ATOM 643 C C . ASN A 1 86 ? -26.174 2.623 16.080 1.00 47.03 86 ASN A C 1
ATOM 645 O O . ASN A 1 86 ? -26.787 2.641 15.019 1.00 47.03 86 ASN A O 1
ATOM 649 N N . SER A 1 87 ? -25.682 1.472 16.555 1.00 46.12 87 SER A N 1
ATOM 650 C CA . SER A 1 87 ? -25.840 0.208 15.822 1.00 46.12 87 SER A CA 1
ATOM 651 C C . SER A 1 87 ? -25.957 -1.008 16.743 1.00 46.12 87 SER A C 1
ATOM 653 O O . SER A 1 87 ? -25.187 -1.159 17.688 1.00 46.12 87 SER A O 1
ATOM 655 N N . TYR A 1 88 ? -26.907 -1.900 16.436 1.00 46.88 88 TYR A N 1
ATOM 656 C CA . TYR A 1 88 ? -27.131 -3.181 17.129 1.00 46.88 88 TYR A CA 1
ATOM 657 C C . TYR A 1 88 ? -26.062 -4.247 16.806 1.00 46.88 88 TYR A C 1
ATOM 659 O O . TYR A 1 88 ? -26.061 -5.312 17.420 1.00 46.88 88 TYR A O 1
ATOM 667 N N . PHE A 1 89 ? -25.158 -3.983 15.853 1.00 45.41 89 PHE A N 1
ATOM 668 C CA . PHE A 1 89 ? -24.164 -4.940 15.358 1.00 45.41 89 PHE A CA 1
ATOM 669 C C . PHE A 1 89 ? -22.742 -4.393 15.555 1.00 45.41 89 PHE A C 1
ATOM 671 O O . PHE A 1 89 ? -22.180 -3.730 14.685 1.00 45.41 89 PHE A O 1
ATOM 678 N N . THR A 1 90 ? -22.148 -4.649 16.722 1.00 49.12 90 THR A N 1
ATOM 679 C CA . THR A 1 90 ? -20.720 -4.394 16.963 1.00 49.12 90 THR A CA 1
ATOM 680 C C . THR A 1 90 ? -19.917 -5.576 16.427 1.00 49.12 90 THR A C 1
ATOM 682 O O . THR A 1 90 ? -19.932 -6.655 17.022 1.00 49.12 90 THR A O 1
ATOM 685 N N . LEU A 1 91 ? -19.239 -5.400 15.291 1.00 48.22 91 LEU A N 1
ATOM 686 C CA . LEU A 1 91 ? -18.311 -6.406 14.768 1.00 48.22 91 LEU A CA 1
ATOM 687 C C . LEU A 1 91 ? -17.106 -6.533 15.719 1.00 48.22 91 LEU A C 1
ATOM 689 O O . LEU A 1 91 ? -16.541 -5.510 16.113 1.00 48.22 91 LEU A O 1
ATOM 693 N N . PRO A 1 92 ? -16.715 -7.756 16.122 1.00 52.38 92 PRO A N 1
ATOM 694 C CA . PRO A 1 92 ? -15.643 -7.957 17.084 1.00 52.38 92 PRO A CA 1
ATOM 695 C C . PRO A 1 92 ? -14.315 -7.483 16.490 1.00 52.38 92 PRO A C 1
ATOM 697 O O . PRO A 1 92 ? -13.760 -8.081 15.568 1.00 52.38 92 PRO A O 1
ATOM 700 N N . VAL A 1 93 ? -13.789 -6.391 17.036 1.00 52.59 93 VAL A N 1
ATOM 701 C CA . VAL A 1 93 ? -12.402 -5.982 16.828 1.00 52.59 93 VAL A CA 1
ATOM 702 C C . VAL A 1 93 ? -11.569 -6.893 17.717 1.00 52.59 93 VAL A C 1
ATOM 704 O O . VAL A 1 93 ? -11.648 -6.768 18.934 1.00 52.59 93 VAL A O 1
ATOM 707 N N . ILE A 1 94 ? -10.834 -7.845 17.137 1.00 50.94 94 ILE A N 1
ATOM 708 C CA . ILE A 1 94 ? -9.918 -8.715 17.888 1.00 50.94 94 ILE A CA 1
ATOM 709 C C . ILE A 1 94 ? -8.784 -7.824 18.420 1.00 50.94 94 ILE A C 1
ATOM 711 O O . ILE A 1 94 ? -7.950 -7.376 17.625 1.00 50.94 94 ILE A O 1
ATOM 715 N N . PRO A 1 95 ? -8.731 -7.527 19.731 1.00 52.69 95 PRO A N 1
ATOM 716 C CA . PRO A 1 95 ? -7.614 -6.812 20.319 1.00 52.69 95 PRO A CA 1
ATOM 717 C C . PRO A 1 95 ? -6.449 -7.799 20.452 1.00 52.69 95 PRO A C 1
ATOM 719 O O . PRO A 1 95 ? -6.650 -8.970 20.779 1.00 52.69 95 PRO A O 1
ATOM 722 N N . LEU A 1 96 ? -5.220 -7.345 20.211 1.00 43.75 96 LEU A N 1
ATOM 723 C CA . LEU A 1 96 ? -4.027 -8.122 20.558 1.00 43.75 96 LEU A CA 1
ATOM 724 C C . LEU A 1 96 ? -4.076 -8.504 22.055 1.00 43.75 96 LEU A C 1
ATOM 726 O O . LEU A 1 96 ? -4.404 -7.641 22.880 1.00 43.75 96 LEU A O 1
ATOM 730 N N . PRO A 1 97 ? -3.746 -9.757 22.430 1.00 42.00 97 PRO A N 1
ATOM 731 C CA . PRO A 1 97 ? -3.720 -10.170 23.828 1.00 42.00 97 PRO A CA 1
ATOM 732 C C . PRO A 1 97 ? -2.617 -9.383 24.549 1.00 42.00 97 PRO A C 1
ATOM 734 O O . PRO A 1 97 ? -1.434 -9.586 24.287 1.00 42.00 97 PRO A O 1
ATOM 737 N N . GLY A 1 98 ? -3.017 -8.438 25.407 1.00 48.88 98 GLY A N 1
ATOM 738 C CA . GLY A 1 98 ? -2.109 -7.580 26.183 1.00 48.88 98 GLY A CA 1
ATOM 739 C C . GLY A 1 98 ? -2.438 -6.081 26.186 1.00 48.88 98 GLY A C 1
ATOM 740 O O . GLY A 1 98 ? -1.809 -5.333 26.927 1.00 48.88 98 GLY A O 1
ATOM 741 N N . SER A 1 99 ? -3.417 -5.618 25.401 1.00 41.94 99 SER A N 1
ATOM 742 C CA . SER A 1 99 ? -3.902 -4.232 25.475 1.00 41.94 99 SER A CA 1
ATOM 743 C C . SER A 1 99 ? -5.076 -4.129 26.451 1.00 41.94 99 SER A C 1
ATOM 745 O O . SER A 1 99 ? -6.241 -4.275 26.077 1.00 41.94 99 SER A O 1
ATOM 747 N N . GLU A 1 100 ? -4.767 -3.881 27.722 1.00 51.38 100 GLU A N 1
ATOM 748 C CA . GLU A 1 100 ? -5.735 -3.377 28.694 1.00 51.38 100 GLU A CA 1
ATOM 749 C C . GLU A 1 100 ? -6.084 -1.923 28.351 1.00 51.38 100 GLU A C 1
ATOM 751 O O . GLU A 1 100 ? -5.577 -0.971 28.934 1.00 51.38 100 GLU A O 1
ATOM 756 N N . ALA A 1 101 ? -6.959 -1.738 27.369 1.00 45.88 101 ALA A N 1
ATOM 757 C CA . ALA A 1 101 ? -7.658 -0.480 27.167 1.00 45.88 101 ALA A CA 1
ATOM 758 C C . ALA A 1 101 ? -9.154 -0.769 27.096 1.00 45.88 101 ALA A C 1
ATOM 760 O O . ALA A 1 101 ? -9.766 -0.834 26.036 1.00 45.88 101 ALA A O 1
ATOM 761 N N . LYS A 1 102 ? -9.708 -0.969 28.293 1.00 42.53 102 LYS A N 1
ATOM 762 C CA . LYS A 1 102 ? -11.001 -0.422 28.692 1.00 42.53 102 LYS A CA 1
ATOM 763 C C . LYS A 1 102 ? -12.143 -0.669 27.698 1.00 42.53 102 LYS A C 1
ATOM 765 O O . LYS A 1 102 ? -12.557 0.183 26.919 1.00 42.53 102 LYS A O 1
ATOM 770 N N . GLN A 1 103 ? -12.755 -1.829 27.887 1.00 47.41 103 GLN A N 1
ATOM 771 C CA . GLN A 1 103 ? -14.208 -1.913 27.961 1.00 47.41 103 GLN A CA 1
ATOM 772 C C . GLN A 1 103 ? -14.710 -0.823 28.936 1.00 47.41 103 GLN A C 1
ATOM 774 O O . GLN A 1 103 ? -14.770 -1.054 30.139 1.00 47.41 103 GLN A O 1
ATOM 779 N N . GLU A 1 104 ? -15.026 0.383 28.470 1.00 41.09 104 GLU A N 1
ATOM 780 C CA . GLU A 1 104 ? -15.846 1.307 29.256 1.00 41.09 104 GLU A CA 1
ATOM 781 C C . GLU A 1 104 ? -16.844 2.038 28.362 1.00 41.09 104 GLU A C 1
ATOM 783 O O . GLU A 1 104 ? -16.490 2.930 27.598 1.00 41.09 104 GLU A O 1
ATOM 788 N N . LYS A 1 105 ? -18.095 1.613 28.569 1.00 36.25 105 LYS A N 1
ATOM 789 C CA . LYS A 1 105 ? -19.383 2.104 28.071 1.00 36.25 105 LYS A CA 1
ATOM 790 C C . LYS A 1 105 ? -19.698 1.874 26.603 1.00 36.25 105 LYS A C 1
ATOM 792 O O . LYS A 1 105 ? -19.547 2.773 25.758 1.00 36.25 105 LYS A O 1
#